Protein AF-A0A6B3SHK9-F1 (afdb_monomer_lite)

Sequence (59 aa):
MSSSNPYPKDARVDRAAHDGYSAAAQGQKLAPTEYADNGDLKMAWIIGNRRGHFDLNNA

pLDDT: mean 85.01, std 11.96, range [45.28, 95.62]

Structure (mmCIF, N/CA/C/O backbone):
data_AF-A0A6B3SHK9-F1
#
_entry.id   AF-A0A6B3SHK9-F1
#
loop_
_atom_site.group_PDB
_atom_site.id
_atom_site.type_symbol
_atom_site.label_atom_id
_atom_site.label_alt_id
_atom_site.label_comp_id
_atom_site.label_asym_id
_atom_site.label_entity_id
_atom_site.label_seq_id
_atom_site.pdbx_PDB_ins_code
_atom_site.Cartn_x
_atom_site.Cartn_y
_atom_site.Cartn_z
_atom_site.occupancy
_atom_site.B_iso_or_equiv
_atom_site.auth_seq_id
_atom_site.auth_comp_id
_atom_site.auth_asym_id
_atom_site.auth_atom_id
_atom_site.pdbx_PDB_model_num
ATOM 1 N N . MET A 1 1 ? -5.030 -7.759 -18.812 1.00 45.28 1 MET A N 1
ATOM 2 C CA . MET A 1 1 ? -4.167 -6.679 -19.338 1.00 45.28 1 MET A CA 1
ATOM 3 C C . MET A 1 1 ? -2.758 -6.930 -18.822 1.00 45.28 1 MET A C 1
ATOM 5 O O . MET A 1 1 ? -2.571 -6.905 -17.613 1.00 45.28 1 MET A O 1
ATOM 9 N N . SER A 1 2 ? -1.816 -7.291 -19.698 1.00 48.97 2 SER A N 1
ATOM 10 C CA . SER A 1 2 ? -0.419 -7.535 -19.310 1.00 48.97 2 SER A CA 1
ATOM 11 C C . SER A 1 2 ? 0.325 -6.204 -19.362 1.00 48.97 2 SER A C 1
ATOM 13 O O . SER A 1 2 ? 0.335 -5.560 -20.406 1.00 48.97 2 SER A O 1
ATOM 15 N N . SER A 1 3 ? 0.871 -5.759 -18.232 1.00 54.34 3 SER A N 1
ATOM 16 C CA . SER A 1 3 ? 1.692 -4.548 -18.166 1.00 54.34 3 SER A CA 1
ATOM 17 C C . SER A 1 3 ? 2.956 -4.751 -19.007 1.00 54.34 3 SER A C 1
ATOM 19 O O . SER A 1 3 ? 3.680 -5.719 -18.787 1.00 54.34 3 SER A O 1
ATOM 21 N N . SER A 1 4 ? 3.222 -3.850 -19.958 1.00 68.12 4 SER A N 1
ATOM 22 C CA . SER A 1 4 ? 4.435 -3.823 -20.795 1.00 68.12 4 SER A CA 1
ATOM 23 C C . SER A 1 4 ? 5.692 -3.406 -20.022 1.00 68.12 4 SER A C 1
ATOM 25 O O . SER A 1 4 ? 6.704 -3.0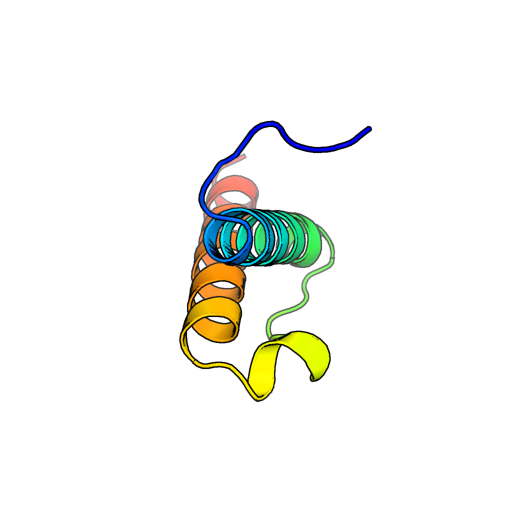83 -20.638 1.00 68.12 4 SER A O 1
ATOM 27 N N . ASN A 1 5 ? 5.627 -3.348 -18.687 1.00 60.78 5 ASN A N 1
ATOM 28 C CA . ASN A 1 5 ? 6.759 -2.981 -17.857 1.00 60.78 5 ASN A CA 1
ATOM 29 C C . ASN A 1 5 ? 7.806 -4.114 -17.900 1.00 60.78 5 ASN A C 1
ATOM 31 O O . ASN A 1 5 ? 7.528 -5.204 -17.388 1.00 60.78 5 ASN A O 1
ATOM 35 N N . PRO A 1 6 ? 9.007 -3.885 -18.472 1.00 70.25 6 PRO A N 1
ATOM 36 C CA . PRO A 1 6 ? 10.077 -4.883 -18.485 1.00 70.25 6 PRO A CA 1
ATOM 37 C C . PRO A 1 6 ? 10.603 -5.197 -17.074 1.00 70.25 6 PRO A C 1
ATOM 39 O O . PRO A 1 6 ? 11.355 -6.156 -16.902 1.00 70.25 6 PRO A O 1
ATOM 42 N N . TYR A 1 7 ? 10.181 -4.431 -16.061 1.00 67.88 7 TYR A N 1
ATOM 43 C CA . TYR A 1 7 ? 10.476 -4.645 -14.650 1.00 67.88 7 TYR A CA 1
ATOM 44 C C . TYR A 1 7 ? 9.225 -5.125 -13.892 1.00 67.88 7 TYR A C 1
ATOM 46 O O . TYR A 1 7 ? 8.553 -4.353 -13.207 1.00 67.88 7 TYR A O 1
ATOM 54 N N . PRO A 1 8 ? 8.898 -6.428 -13.952 1.00 66.81 8 PRO A N 1
ATOM 55 C CA . PRO A 1 8 ? 7.701 -6.979 -13.311 1.00 66.81 8 PRO A CA 1
ATOM 56 C C . PRO A 1 8 ? 7.701 -6.849 -11.778 1.00 66.81 8 PRO A C 1
ATOM 58 O O . PRO A 1 8 ? 6.641 -6.910 -11.156 1.00 66.81 8 PRO A O 1
ATOM 61 N N . LYS A 1 9 ? 8.871 -6.643 -11.157 1.00 66.62 9 LYS A N 1
ATOM 62 C CA . LYS A 1 9 ? 8.984 -6.323 -9.726 1.00 66.62 9 LYS A CA 1
ATOM 63 C C . LYS A 1 9 ? 8.436 -4.927 -9.399 1.00 66.62 9 LYS A C 1
ATOM 65 O O . LYS A 1 9 ? 7.742 -4.786 -8.396 1.00 66.62 9 LYS A O 1
ATOM 70 N N . ASP A 1 10 ? 8.645 -3.949 -10.279 1.00 73.06 10 ASP A N 1
ATOM 71 C CA . ASP A 1 10 ? 8.185 -2.571 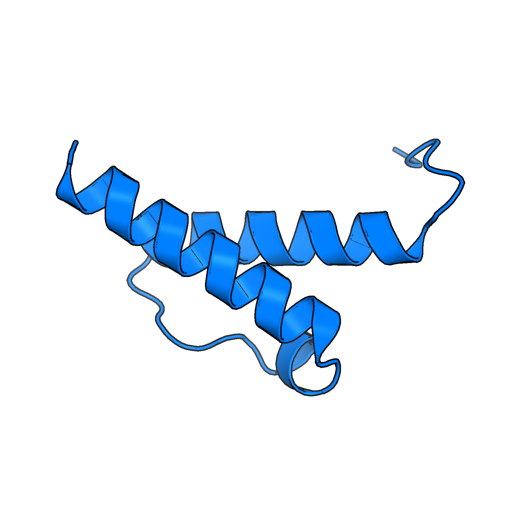-10.080 1.00 73.06 10 ASP A CA 1
ATOM 72 C C . ASP A 1 10 ? 6.661 -2.510 -10.219 1.00 73.06 10 ASP A C 1
ATOM 74 O O . ASP A 1 10 ? 5.993 -1.865 -9.425 1.00 73.06 10 ASP A O 1
ATOM 78 N N . ALA A 1 11 ? 6.075 -3.337 -11.094 1.00 81.75 11 ALA A N 1
ATOM 79 C CA . ALA A 1 11 ? 4.621 -3.482 -11.181 1.00 81.75 11 ALA A CA 1
ATOM 80 C C . ALA A 1 11 ? 3.968 -3.968 -9.866 1.00 81.75 11 ALA A C 1
ATOM 82 O O . ALA A 1 11 ? 2.807 -3.652 -9.599 1.00 81.75 11 ALA A O 1
ATOM 83 N N . ARG A 1 12 ? 4.686 -4.743 -9.036 1.00 86.75 12 ARG A N 1
ATOM 84 C CA . ARG A 1 12 ? 4.206 -5.135 -7.698 1.00 86.75 12 ARG A CA 1
ATOM 85 C C . ARG A 1 12 ? 4.380 -4.011 -6.680 1.00 86.75 12 ARG A C 1
ATOM 87 O O . ARG A 1 12 ? 3.510 -3.855 -5.832 1.00 86.75 12 ARG A O 1
ATOM 94 N N . VAL A 1 13 ? 5.468 -3.247 -6.770 1.00 89.50 13 VAL A N 1
ATOM 95 C CA . VAL A 1 13 ? 5.731 -2.060 -5.937 1.00 89.50 13 VAL A CA 1
ATOM 96 C C . VAL A 1 13 ? 4.668 -0.989 -6.190 1.00 89.50 13 VAL A C 1
ATOM 98 O O . VAL A 1 13 ? 4.057 -0.503 -5.242 1.00 89.50 13 VAL A O 1
ATOM 101 N N . ASP A 1 14 ? 4.375 -0.699 -7.457 1.00 90.06 14 ASP A N 1
ATOM 102 C CA . ASP A 1 14 ? 3.346 0.258 -7.868 1.00 90.06 14 ASP A CA 1
ATOM 103 C C . ASP A 1 14 ? 1.962 -0.165 -7.369 1.00 90.06 14 ASP A C 1
ATOM 105 O O . ASP A 1 14 ? 1.209 0.650 -6.835 1.00 90.06 14 ASP A O 1
ATOM 109 N N . ARG A 1 15 ? 1.641 -1.462 -7.483 1.00 91.62 15 ARG A N 1
ATOM 110 C CA . ARG A 1 15 ? 0.399 -2.015 -6.931 1.00 91.62 15 ARG A CA 1
ATOM 111 C C . ARG A 1 15 ? 0.346 -1.859 -5.415 1.00 91.62 15 ARG A C 1
ATOM 113 O O . ARG A 1 15 ? -0.648 -1.358 -4.909 1.00 91.62 15 ARG A O 1
ATOM 120 N N . ALA A 1 16 ? 1.408 -2.226 -4.700 1.00 93.06 16 ALA A N 1
ATOM 121 C CA . ALA A 1 16 ? 1.452 -2.100 -3.247 1.00 93.06 16 ALA A CA 1
ATOM 122 C C . ALA A 1 16 ? 1.260 -0.639 -2.802 1.00 93.06 16 ALA A C 1
ATOM 124 O O . ALA A 1 16 ? 0.497 -0.378 -1.874 1.00 93.06 16 ALA A O 1
ATOM 125 N N . ALA A 1 17 ? 1.881 0.321 -3.494 1.00 93.62 17 ALA A N 1
ATOM 12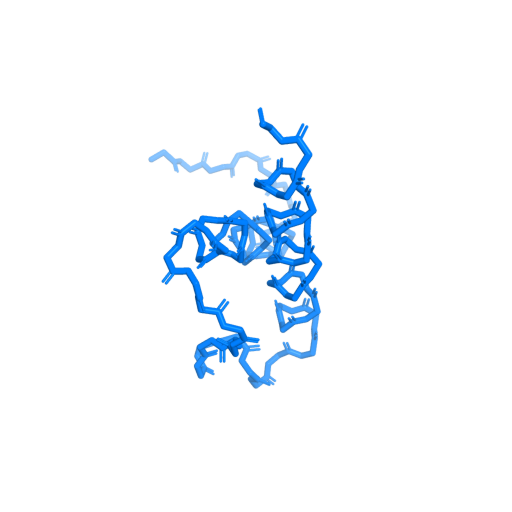6 C CA . ALA A 1 17 ? 1.677 1.745 -3.240 1.00 93.62 17 ALA A CA 1
ATOM 127 C C . ALA A 1 17 ? 0.230 2.192 -3.510 1.00 93.62 17 ALA A C 1
ATOM 129 O O . ALA A 1 17 ? -0.352 2.915 -2.699 1.00 93.62 17 ALA A O 1
ATOM 130 N N . HIS A 1 18 ? -0.372 1.741 -4.610 1.00 93.69 18 HIS A N 1
ATOM 131 C CA . HIS A 1 18 ? -1.767 2.041 -4.935 1.00 93.69 18 HIS A CA 1
ATOM 132 C C . HIS A 1 18 ? -2.749 1.463 -3.901 1.00 93.69 18 HIS A C 1
ATOM 134 O O . HIS A 1 18 ? -3.673 2.151 -3.455 1.00 93.69 18 HIS A O 1
ATOM 140 N N . ASP A 1 19 ? -2.522 0.224 -3.471 1.00 94.12 19 ASP A N 1
ATOM 141 C CA . ASP A 1 19 ? -3.328 -0.438 -2.446 1.00 94.12 19 ASP A CA 1
ATOM 142 C C . ASP A 1 19 ? -3.194 0.280 -1.101 1.00 94.12 19 ASP A C 1
ATOM 144 O O . ASP A 1 19 ? -4.190 0.507 -0.417 1.00 94.12 19 ASP A O 1
ATOM 148 N N . GLY A 1 20 ? -1.981 0.714 -0.746 1.00 95.00 20 GLY A N 1
ATOM 149 C CA . GLY A 1 20 ? -1.735 1.532 0.439 1.00 95.00 20 GLY A CA 1
ATOM 150 C C . GLY A 1 20 ? -2.527 2.833 0.417 1.00 95.00 20 GLY A C 1
ATOM 151 O O . GLY A 1 20 ? -3.195 3.160 1.401 1.00 95.00 20 GLY A O 1
ATOM 152 N N . TYR A 1 21 ? -2.503 3.544 -0.714 1.00 95.38 21 TYR A N 1
ATOM 153 C CA . TYR A 1 21 ? -3.272 4.774 -0.913 1.00 95.38 21 TYR A CA 1
ATOM 154 C C . TYR A 1 21 ? -4.774 4.550 -0.719 1.00 95.38 21 TYR A C 1
ATOM 156 O O . TYR A 1 21 ? -5.414 5.271 0.045 1.00 95.38 21 TYR A O 1
ATOM 164 N N . SER A 1 22 ? -5.322 3.502 -1.336 1.00 93.69 22 SER A N 1
ATOM 165 C CA . SER A 1 22 ? -6.742 3.150 -1.213 1.00 93.69 22 SER A CA 1
ATOM 166 C C . SER A 1 22 ? -7.119 2.729 0.213 1.00 93.69 22 SER A C 1
ATOM 168 O O . SER A 1 22 ? -8.180 3.097 0.717 1.00 93.69 22 SER A O 1
ATOM 170 N N . ALA A 1 23 ? -6.229 2.014 0.903 1.00 93.31 23 ALA A N 1
ATOM 171 C CA . ALA A 1 23 ? -6.421 1.590 2.288 1.00 93.31 23 ALA A CA 1
ATOM 172 C C . ALA A 1 23 ? -6.492 2.777 3.269 1.00 93.31 23 ALA A C 1
ATOM 174 O O . ALA A 1 23 ? -7.150 2.684 4.308 1.00 93.31 23 ALA A O 1
ATOM 175 N N . ALA A 1 24 ? -5.880 3.918 2.931 1.00 92.12 24 ALA A N 1
ATOM 176 C CA . ALA A 1 24 ? -5.966 5.125 3.751 1.00 92.12 24 ALA A CA 1
ATOM 177 C C . ALA A 1 24 ? -7.401 5.668 3.835 1.00 92.12 24 ALA A C 1
ATOM 179 O O . ALA A 1 24 ? -7.835 6.083 4.910 1.00 92.12 24 ALA A O 1
ATOM 180 N N . ALA A 1 25 ? -8.166 5.586 2.738 1.00 88.44 25 ALA A N 1
ATOM 181 C CA . ALA A 1 25 ? -9.587 5.951 2.712 1.00 88.44 25 ALA A CA 1
ATOM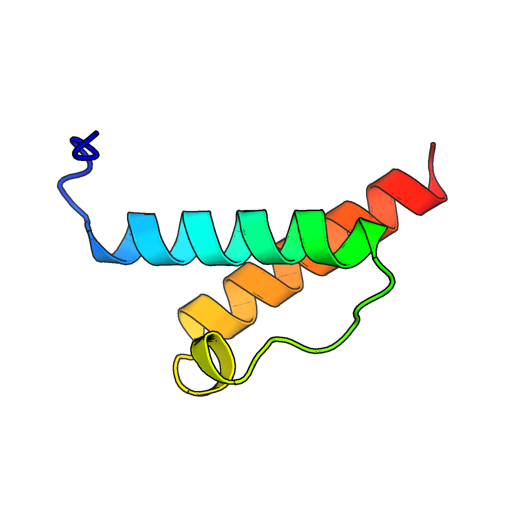 182 C C . ALA A 1 25 ? -10.449 5.045 3.602 1.00 88.44 25 ALA A C 1
ATOM 184 O O . ALA A 1 25 ? -11.499 5.460 4.083 1.00 88.44 25 ALA A O 1
ATOM 185 N N . GLN A 1 26 ? -9.983 3.825 3.868 1.00 89.56 26 GLN A N 1
ATOM 186 C CA . GLN A 1 26 ? -10.630 2.873 4.772 1.00 89.56 26 GLN A CA 1
ATOM 187 C C . GLN A 1 26 ? -10.154 3.022 6.230 1.00 89.56 26 GLN A C 1
ATOM 189 O O . GLN A 1 26 ? -10.613 2.293 7.106 1.00 89.56 26 GLN A O 1
ATOM 194 N N . GLY A 1 27 ? -9.229 3.949 6.516 1.00 86.81 27 GLY A N 1
ATOM 195 C CA . GLY A 1 27 ? -8.670 4.157 7.855 1.00 86.81 27 GLY A CA 1
ATOM 196 C C . GLY A 1 27 ? -7.644 3.102 8.289 1.00 86.81 27 GLY A C 1
ATOM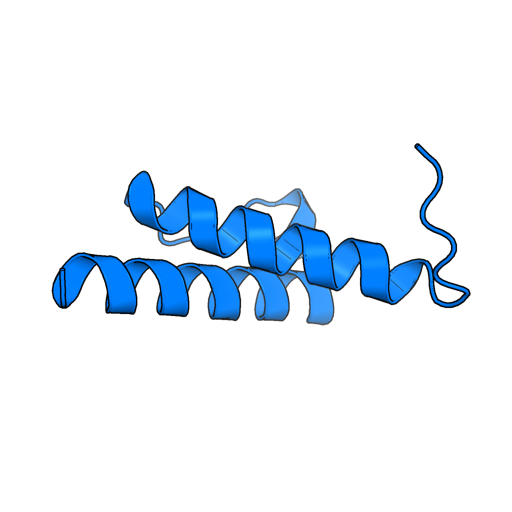 197 O O . GLY A 1 27 ? -7.264 3.055 9.462 1.00 86.81 27 GLY A O 1
ATOM 198 N N . GLN A 1 28 ? -7.189 2.248 7.371 1.00 86.81 28 GLN A N 1
ATOM 199 C CA . GLN A 1 28 ? -6.257 1.169 7.672 1.00 86.81 28 GLN A CA 1
ATOM 200 C C . GLN A 1 28 ? -4.823 1.701 7.776 1.00 86.81 28 GLN A C 1
ATOM 202 O O . GLN A 1 28 ? -4.329 2.340 6.855 1.00 86.81 28 GLN A O 1
ATOM 207 N N . LYS A 1 29 ? -4.136 1.394 8.887 1.00 81.50 29 LYS A N 1
ATOM 208 C CA . LYS A 1 29 ? -2.782 1.907 9.197 1.00 81.50 29 LYS A CA 1
ATOM 209 C C . LYS A 1 29 ? -1.657 0.881 9.056 1.00 81.50 29 LYS A C 1
ATOM 211 O O . LYS A 1 29 ? -0.484 1.243 9.109 1.00 81.50 29 LYS A O 1
ATOM 216 N N . LEU A 1 30 ? -1.997 -0.403 8.947 1.00 85.31 30 LEU A N 1
ATOM 217 C CA . LEU A 1 30 ? -1.032 -1.502 8.907 1.00 85.31 30 LEU A CA 1
ATOM 218 C C . LEU A 1 30 ? -1.056 -2.187 7.545 1.00 85.31 30 LEU A C 1
ATOM 220 O O . LEU A 1 30 ? -2.131 -2.497 7.024 1.00 85.31 30 LEU A O 1
ATOM 224 N N . ALA A 1 31 ? 0.142 -2.439 7.013 1.00 87.12 31 ALA A N 1
ATOM 225 C CA . ALA A 1 31 ? 0.315 -3.156 5.761 1.00 87.12 31 ALA A CA 1
ATOM 226 C C . ALA A 1 31 ? -0.192 -4.599 5.913 1.00 87.12 31 ALA A C 1
ATOM 228 O O . ALA A 1 31 ? 0.130 -5.241 6.920 1.00 87.12 31 ALA A O 1
ATOM 229 N N . PRO A 1 32 ? -0.961 -5.120 4.944 1.00 86.88 32 PRO A N 1
ATOM 230 C CA . PRO A 1 32 ? -1.398 -6.506 4.965 1.00 86.88 32 PRO A CA 1
ATOM 231 C C . PRO A 1 32 ? -0.205 -7.466 4.865 1.00 86.88 32 PRO A C 1
ATOM 233 O O . PRO A 1 32 ? 0.864 -7.130 4.343 1.00 86.88 32 PRO A O 1
ATOM 236 N N . THR A 1 33 ? -0.393 -8.680 5.383 1.00 85.69 33 THR A N 1
ATOM 237 C CA . THR A 1 33 ? 0.655 -9.705 5.512 1.00 85.69 33 THR A CA 1
ATOM 238 C C . THR A 1 33 ? 1.310 -10.045 4.173 1.00 85.69 33 THR A C 1
ATOM 240 O O . THR A 1 33 ? 2.503 -10.311 4.127 1.00 85.69 33 THR A O 1
ATOM 243 N N . GLU A 1 34 ? 0.561 -9.935 3.072 1.00 83.56 34 GLU A N 1
ATOM 244 C CA . GLU A 1 34 ? 1.047 -10.138 1.699 1.00 83.56 34 GLU A CA 1
ATOM 245 C C . GLU A 1 34 ? 2.212 -9.216 1.295 1.00 83.56 34 GLU A C 1
ATOM 247 O O . GLU A 1 34 ? 3.033 -9.585 0.452 1.00 83.56 34 GLU A O 1
ATOM 252 N N . TYR A 1 35 ? 2.299 -8.025 1.897 1.00 85.06 35 TYR A N 1
ATOM 253 C CA . TYR A 1 35 ? 3.370 -7.060 1.654 1.00 85.06 35 TYR A CA 1
ATOM 254 C C . TYR A 1 35 ? 4.385 -7.029 2.793 1.00 85.06 35 TYR A C 1
ATOM 256 O O . TYR A 1 35 ? 5.485 -6.528 2.597 1.00 85.06 35 TYR A O 1
ATOM 264 N N . ALA A 1 36 ? 4.053 -7.580 3.964 1.00 78.00 36 ALA A N 1
ATOM 265 C CA . ALA A 1 36 ? 4.886 -7.510 5.161 1.00 78.00 36 ALA A CA 1
ATOM 266 C C . ALA A 1 36 ? 6.231 -8.244 5.021 1.00 78.00 36 ALA A C 1
ATOM 268 O O . ALA A 1 36 ? 7.227 -7.769 5.572 1.00 78.00 36 ALA A O 1
ATOM 269 N N . ASP A 1 37 ? 6.261 -9.345 4.263 1.00 83.12 37 ASP A N 1
ATOM 270 C CA . ASP A 1 37 ? 7.440 -10.210 4.107 1.00 83.12 37 ASP A CA 1
ATOM 271 C C . ASP A 1 37 ? 8.468 -9.668 3.100 1.00 83.12 37 ASP A C 1
ATOM 273 O O . ASP A 1 37 ? 9.625 -10.090 3.093 1.00 83.12 37 ASP A O 1
ATOM 277 N N . ASN A 1 38 ? 8.076 -8.710 2.254 1.00 88.12 38 ASN A N 1
ATOM 278 C CA . ASN A 1 38 ? 8.972 -8.050 1.310 1.00 88.12 38 ASN A CA 1
ATOM 279 C C . ASN A 1 38 ? 9.146 -6.579 1.703 1.00 88.12 38 ASN A C 1
ATOM 281 O O . ASN A 1 38 ? 8.211 -5.788 1.600 1.00 88.12 38 ASN A O 1
ATOM 285 N N . GLY A 1 39 ? 10.363 -6.211 2.116 1.00 88.25 39 GLY A N 1
ATOM 286 C CA . GLY A 1 39 ? 10.684 -4.858 2.573 1.00 88.25 39 GLY A CA 1
ATOM 287 C C . GLY A 1 39 ? 10.291 -3.760 1.581 1.00 88.25 39 GLY A C 1
ATOM 288 O O . GLY A 1 39 ? 9.704 -2.762 1.995 1.00 88.25 39 GLY A O 1
ATOM 289 N N . ASP A 1 40 ? 10.521 -3.966 0.283 1.00 89.88 40 ASP A N 1
ATOM 290 C CA . ASP A 1 40 ? 10.210 -2.971 -0.749 1.00 89.88 40 ASP A CA 1
ATOM 291 C C . ASP A 1 40 ? 8.697 -2.795 -0.919 1.00 89.88 40 ASP A C 1
ATOM 293 O O . ASP A 1 40 ? 8.201 -1.669 -0.962 1.00 89.88 40 ASP A O 1
ATOM 297 N N . LEU A 1 41 ? 7.939 -3.898 -0.939 1.00 91.31 41 LEU A N 1
ATOM 298 C CA . LEU A 1 41 ? 6.475 -3.853 -1.053 1.00 91.31 41 LEU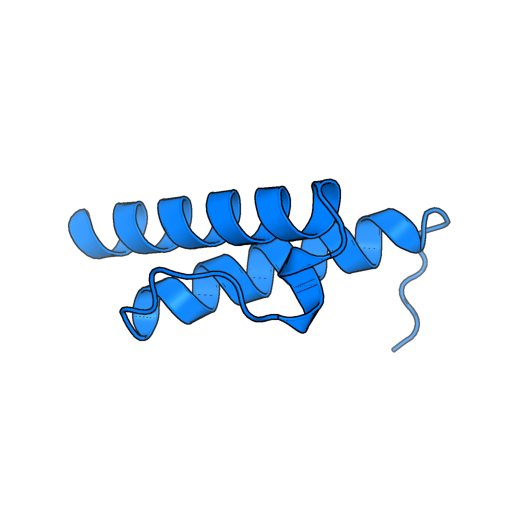 A CA 1
ATOM 299 C C . LEU A 1 41 ? 5.830 -3.257 0.200 1.00 91.31 41 LEU A C 1
ATOM 301 O O . LEU A 1 41 ? 4.920 -2.434 0.094 1.00 91.31 41 LEU A O 1
ATOM 305 N N . LYS A 1 42 ? 6.334 -3.616 1.386 1.00 93.31 42 LYS A N 1
ATOM 306 C CA . LYS A 1 42 ? 5.904 -3.030 2.658 1.00 93.31 42 LYS A CA 1
ATOM 307 C C . LYS A 1 42 ? 6.096 -1.520 2.654 1.00 93.31 42 LYS A C 1
ATOM 309 O O . LYS A 1 42 ? 5.186 -0.781 3.025 1.00 93.31 42 LYS A O 1
ATOM 314 N N . MET A 1 43 ? 7.276 -1.055 2.245 1.00 94.44 43 MET A N 1
ATOM 315 C CA . MET A 1 43 ? 7.580 0.373 2.207 1.00 94.44 43 MET A CA 1
ATOM 316 C C . MET A 1 43 ? 6.735 1.099 1.163 1.00 94.44 43 MET A C 1
ATOM 318 O O . MET A 1 43 ? 6.198 2.162 1.471 1.00 94.44 43 MET A O 1
ATOM 322 N N . ALA A 1 44 ? 6.543 0.513 -0.019 1.00 94.19 44 ALA A N 1
ATOM 323 C CA . ALA A 1 44 ? 5.674 1.062 -1.055 1.00 94.19 44 ALA A CA 1
ATOM 324 C C . ALA A 1 44 ? 4.235 1.248 -0.552 1.00 94.19 44 ALA A C 1
ATOM 326 O O . ALA A 1 44 ? 3.682 2.344 -0.658 1.00 94.19 44 ALA A O 1
ATOM 327 N N . TRP A 1 45 ? 3.672 0.223 0.095 1.00 95.25 45 TRP A N 1
ATOM 328 C CA . TRP A 1 45 ? 2.348 0.295 0.711 1.00 95.25 45 TRP A CA 1
ATOM 329 C C . TRP A 1 45 ? 2.266 1.388 1.781 1.00 95.25 45 TRP A C 1
ATOM 331 O O . TRP A 1 45 ? 1.346 2.205 1.764 1.00 95.25 45 TRP A O 1
ATOM 341 N N . ILE A 1 46 ? 3.253 1.470 2.683 1.00 94.25 46 ILE A N 1
ATOM 342 C CA . ILE A 1 46 ? 3.284 2.496 3.741 1.00 94.25 46 ILE A CA 1
ATOM 343 C C . ILE A 1 46 ? 3.345 3.907 3.143 1.00 94.25 46 ILE A C 1
ATOM 345 O O . ILE A 1 46 ? 2.672 4.810 3.642 1.00 94.25 46 ILE A O 1
ATOM 349 N N . ILE A 1 47 ? 4.142 4.115 2.092 1.00 95.00 47 ILE A N 1
ATOM 350 C CA . ILE A 1 47 ? 4.249 5.410 1.406 1.00 95.00 47 ILE A CA 1
ATOM 351 C C . ILE A 1 47 ? 2.896 5.800 0.806 1.00 95.00 47 ILE A C 1
ATOM 353 O O . ILE A 1 47 ? 2.423 6.911 1.056 1.00 95.00 47 ILE A O 1
ATOM 357 N N . GLY A 1 48 ? 2.251 4.882 0.082 1.00 95.00 48 GLY A N 1
ATOM 358 C CA . GLY A 1 48 ? 0.916 5.099 -0.473 1.00 95.00 48 GLY A CA 1
ATOM 359 C C . GLY A 1 48 ? -0.113 5.441 0.602 1.00 95.00 48 GLY A C 1
ATOM 360 O O . GLY A 1 48 ? -0.828 6.434 0.490 1.00 95.00 48 GLY A O 1
ATOM 361 N N . ASN A 1 49 ? -0.124 4.681 1.697 1.00 95.62 49 ASN A N 1
ATOM 362 C CA . ASN A 1 49 ? -1.049 4.872 2.811 1.00 95.62 49 ASN A CA 1
ATOM 363 C C . ASN A 1 49 ? -0.868 6.217 3.522 1.00 95.62 49 ASN A C 1
ATOM 365 O O . ASN A 1 49 ? -1.839 6.930 3.782 1.00 95.62 49 ASN A O 1
ATOM 369 N N . ARG A 1 50 ? 0.381 6.629 3.759 1.00 94.88 50 ARG A N 1
ATOM 370 C CA . ARG A 1 50 ? 0.682 7.968 4.281 1.00 94.88 50 ARG A CA 1
ATOM 371 C C . ARG A 1 50 ? 0.200 9.061 3.340 1.00 94.88 50 ARG A C 1
ATOM 373 O O . ARG A 1 50 ? -0.334 10.061 3.814 1.00 94.88 50 ARG A O 1
ATOM 380 N N . ARG A 1 51 ? 0.378 8.877 2.027 1.00 93.94 51 ARG A N 1
ATOM 381 C CA . ARG A 1 51 ? -0.080 9.851 1.036 1.00 93.94 51 ARG A CA 1
ATOM 382 C C . ARG A 1 51 ? -1.600 9.980 1.039 1.00 93.94 51 ARG A C 1
ATOM 384 O O . ARG A 1 51 ? -2.090 11.099 1.102 1.00 93.94 51 ARG A O 1
ATOM 391 N N . GLY A 1 52 ? -2.324 8.863 1.052 1.00 93.38 52 GLY A N 1
ATOM 392 C CA . GLY A 1 52 ? -3.784 8.878 1.117 1.00 93.38 52 GLY A CA 1
ATOM 393 C C . GLY A 1 52 ? -4.299 9.552 2.390 1.00 93.38 52 GLY A C 1
ATOM 394 O O . GLY A 1 52 ? -5.182 10.397 2.320 1.00 93.38 52 GLY A O 1
ATOM 395 N N . HIS A 1 53 ? -3.690 9.279 3.549 1.00 91.81 53 HIS A N 1
ATOM 396 C CA . HIS A 1 53 ? -4.047 9.967 4.793 1.00 91.81 53 HIS A CA 1
ATOM 397 C C . HIS A 1 53 ? -3.750 11.467 4.748 1.00 91.81 53 HIS A C 1
ATOM 399 O O . HIS A 1 53 ? -4.533 12.257 5.266 1.00 91.81 53 HIS A O 1
ATOM 405 N N . PHE A 1 54 ? -2.632 11.871 4.142 1.00 93.25 54 PHE A N 1
ATOM 406 C CA . PHE A 1 54 ? -2.328 13.283 3.944 1.00 93.25 54 PHE A CA 1
ATOM 407 C C . PHE A 1 54 ? -3.378 13.957 3.057 1.00 93.25 54 PHE A C 1
ATOM 409 O O . PHE A 1 54 ? -3.905 14.992 3.448 1.00 93.25 54 PHE A O 1
ATOM 416 N N . ASP A 1 55 ? -3.712 13.368 1.909 1.00 91.62 55 ASP A N 1
ATOM 417 C CA . ASP A 1 55 ? -4.685 13.948 0.982 1.00 91.62 55 ASP A CA 1
ATOM 418 C C . ASP A 1 55 ? -6.084 14.034 1.626 1.00 91.62 55 ASP A C 1
ATOM 420 O O . ASP A 1 55 ? -6.725 15.072 1.531 1.00 91.62 55 ASP A O 1
ATOM 424 N N . LEU A 1 56 ? -6.519 13.010 2.373 1.00 88.69 56 LEU A N 1
ATOM 425 C CA . LEU A 1 56 ? -7.802 13.013 3.096 1.00 88.69 56 LEU A CA 1
ATOM 426 C C . LEU A 1 56 ? -7.871 14.043 4.230 1.00 88.69 56 LEU A C 1
ATOM 428 O O . LEU A 1 56 ? -8.942 14.566 4.509 1.00 88.69 56 LEU A O 1
ATOM 432 N N . ASN A 1 57 ? -6.750 14.330 4.895 1.00 86.75 57 ASN A N 1
ATOM 433 C CA . ASN A 1 57 ? -6.698 15.337 5.957 1.00 86.75 57 ASN A CA 1
ATOM 434 C C . ASN A 1 57 ? -6.638 16.779 5.416 1.00 86.75 57 ASN A C 1
ATOM 436 O O . ASN A 1 57 ? -6.797 17.714 6.198 1.00 86.75 57 ASN A O 1
ATOM 440 N N . ASN A 1 58 ? -6.356 16.962 4.121 1.00 83.75 58 ASN A N 1
ATOM 441 C CA . ASN A 1 58 ? -6.254 18.269 3.457 1.00 83.75 58 ASN A CA 1
ATOM 442 C C . ASN A 1 58 ? -7.352 18.499 2.396 1.00 83.75 58 ASN A C 1
ATOM 444 O O . ASN A 1 58 ? -7.282 19.498 1.677 1.00 83.75 58 ASN A O 1
ATOM 448 N N . ALA A 1 59 ? -8.317 17.583 2.273 1.00 69.19 59 ALA A N 1
ATOM 449 C CA . ALA A 1 59 ? -9.482 17.680 1.389 1.00 69.19 59 ALA A CA 1
ATOM 450 C C . ALA A 1 59 ? -10.679 18.296 2.123 1.00 69.19 59 ALA A C 1
ATOM 452 O O . ALA A 1 59 ? -11.424 19.058 1.467 1.00 69.19 59 ALA A O 1
#

Organism: NCBI:txid2709383

Radius of gyration: 11.95 Å; chains: 1; bounding box: 21×28×30 Å

Secondary structure (DSSP, 8-state):
-----S-HHHHHHHHHHHHHHHHHHTT--S--HHHHTSHHHHHHHHHHHHHHHHHHH--

Foldseek 3Di:
DDDPPPCVVVVLLQVLLCVLLVVLVVVDQARDPVQVVPPSSRVSSNNSVVVNVVVVVVD